Protein AF-A0A3D5GD30-F1 (afdb_monomer)

Mean predicted aligned error: 6.24 Å

pLDDT: mean 89.63, std 12.51, range [49.88, 98.12]

Foldseek 3Di:
DWDKDWDKAWFAAAPVNQKTWIWIWIDTPPDPQIEIWIWIQGNVVRDIATEDADPVAARYKDWQAAKPVDGQWTKIFGHYVVDPGTFIWTAHSVRDIDTDPPIHHDHDDDPPPDDPDPDPDDD

Radius of gyration: 16.26 Å; Cα 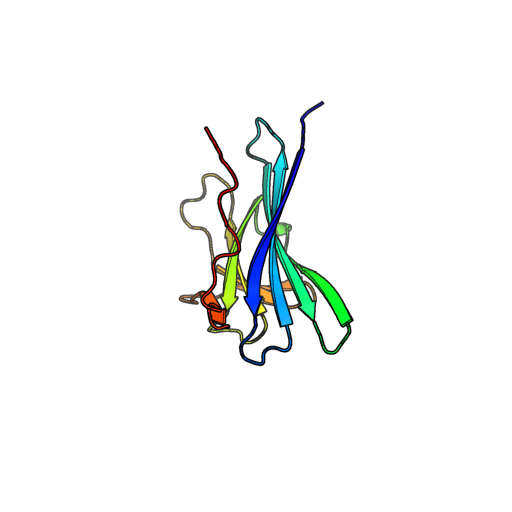contacts (8 Å, |Δi|>4): 277; chains: 1; bounding box: 40×49×38 Å

Structure (mmCIF, N/CA/C/O backbone):
data_AF-A0A3D5GD30-F1
#
_entry.id   AF-A0A3D5GD30-F1
#
loop_
_atom_site.group_PDB
_atom_site.id
_atom_site.type_symbol
_atom_site.label_atom_id
_atom_site.label_alt_id
_atom_site.label_comp_id
_atom_site.label_asym_id
_atom_site.label_entity_id
_atom_site.label_seq_id
_atom_site.pdbx_PDB_ins_code
_atom_site.Cartn_x
_atom_site.Cartn_y
_atom_site.Cartn_z
_atom_site.occupancy
_atom_site.B_i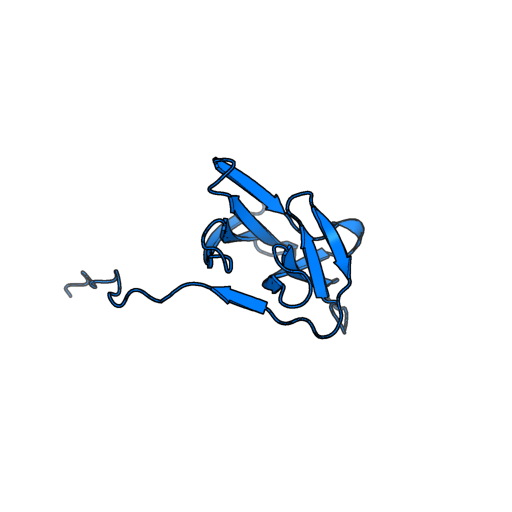so_or_equiv
_atom_site.auth_seq_id
_atom_site.auth_comp_id
_atom_site.auth_asym_id
_atom_site.auth_atom_id
_atom_site.pdbx_PDB_model_num
ATOM 1 N N . MET A 1 1 ? 18.045 18.391 -15.659 1.00 61.81 1 MET A N 1
ATOM 2 C CA . MET A 1 1 ? 17.459 17.859 -14.411 1.00 61.81 1 MET A CA 1
ATOM 3 C C . MET A 1 1 ? 16.097 17.307 -14.763 1.00 61.81 1 MET A C 1
ATOM 5 O O . MET A 1 1 ? 15.356 18.010 -15.441 1.00 61.81 1 MET A O 1
ATOM 9 N N . SER A 1 2 ? 15.795 16.069 -14.384 1.00 81.25 2 SER A N 1
ATOM 10 C CA . SER A 1 2 ? 14.436 15.539 -14.520 1.00 81.25 2 SER A CA 1
ATOM 11 C C . SER A 1 2 ? 13.586 16.118 -13.394 1.00 81.25 2 SER A C 1
ATOM 13 O O . SER A 1 2 ? 14.040 16.157 -12.253 1.00 81.25 2 SER A O 1
ATOM 15 N N . GLY A 1 3 ? 12.394 16.619 -13.711 1.00 94.31 3 GLY A N 1
ATOM 16 C CA . GLY A 1 3 ? 11.451 17.028 -12.674 1.00 94.31 3 GLY A CA 1
ATOM 17 C C . GLY A 1 3 ? 10.847 15.802 -11.987 1.00 94.31 3 GLY A C 1
ATOM 18 O O . GLY A 1 3 ? 10.729 14.741 -12.604 1.00 94.31 3 GLY A O 1
ATOM 19 N N . THR A 1 4 ? 10.429 15.967 -10.740 1.00 95.31 4 THR A N 1
ATOM 20 C CA . THR A 1 4 ? 9.713 14.955 -9.958 1.00 95.31 4 THR A CA 1
ATOM 21 C C . THR A 1 4 ? 8.315 15.453 -9.612 1.00 95.31 4 THR A C 1
ATOM 23 O O . THR A 1 4 ? 8.057 16.659 -9.595 1.00 95.31 4 THR A O 1
ATOM 26 N N . ILE A 1 5 ? 7.411 14.519 -9.338 1.00 95.56 5 ILE A N 1
ATOM 27 C CA . ILE A 1 5 ? 6.081 14.798 -8.802 1.00 95.56 5 ILE A CA 1
ATOM 28 C C . ILE A 1 5 ? 5.807 13.873 -7.619 1.00 95.56 5 ILE A C 1
ATOM 30 O O . ILE A 1 5 ? 6.161 12.697 -7.662 1.00 95.56 5 ILE A O 1
ATOM 34 N N . ALA A 1 6 ? 5.165 14.421 -6.590 1.00 96.25 6 ALA A N 1
ATOM 35 C CA . ALA A 1 6 ? 4.583 13.675 -5.485 1.00 96.25 6 ALA A CA 1
ATOM 36 C C . ALA A 1 6 ? 3.134 14.144 -5.296 1.00 96.25 6 ALA A C 1
ATOM 38 O O . ALA A 1 6 ? 2.872 15.350 -5.255 1.00 96.25 6 ALA A O 1
ATOM 39 N N . ILE A 1 7 ? 2.187 13.208 -5.229 1.00 97.12 7 ILE A N 1
ATOM 40 C CA . ILE A 1 7 ? 0.760 13.490 -5.028 1.00 97.12 7 ILE A CA 1
ATOM 41 C C . ILE A 1 7 ? 0.266 12.659 -3.851 1.00 97.12 7 ILE A C 1
ATOM 43 O O . ILE A 1 7 ? 0.370 11.436 -3.875 1.00 97.12 7 ILE A O 1
ATOM 47 N N . LEU A 1 8 ? -0.334 13.321 -2.862 1.00 97.31 8 LEU A N 1
ATOM 48 C CA . LEU A 1 8 ? -0.990 12.663 -1.738 1.00 97.31 8 LEU A CA 1
ATOM 49 C C . LEU A 1 8 ? -2.508 12.639 -1.955 1.00 97.31 8 LEU A C 1
ATOM 51 O O . LEU A 1 8 ? -3.133 13.689 -2.113 1.00 97.31 8 LEU A O 1
ATOM 55 N N . VAL A 1 9 ? -3.104 11.447 -1.950 1.00 95.69 9 VAL A N 1
ATOM 56 C CA . VAL A 1 9 ? -4.534 11.228 -2.205 1.00 95.69 9 VAL A CA 1
ATOM 57 C C . VAL A 1 9 ? -5.177 10.480 -1.030 1.00 95.69 9 VAL A C 1
ATOM 59 O O . VAL A 1 9 ? -4.763 9.360 -0.731 1.00 95.69 9 VAL A O 1
ATOM 62 N N . PRO A 1 10 ? -6.204 11.045 -0.370 1.00 93.56 10 PRO A N 1
ATOM 63 C CA . PRO A 1 10 ? -7.054 10.329 0.586 1.00 93.56 10 PRO A CA 1
ATOM 64 C C . PRO A 1 10 ? -7.629 9.030 0.007 1.00 93.56 10 PRO A C 1
ATOM 66 O O . PRO A 1 10 ? -8.188 9.056 -1.087 1.00 93.56 10 PRO A O 1
ATOM 69 N N . VAL A 1 11 ? -7.544 7.912 0.738 1.00 93.75 11 VAL A N 1
ATOM 70 C CA . VAL A 1 11 ? -8.137 6.630 0.311 1.00 93.75 11 VAL A CA 1
ATOM 71 C C . VAL A 1 11 ? -9.323 6.260 1.195 1.00 93.75 11 VAL A C 1
ATOM 73 O O . VAL A 1 11 ? -10.463 6.321 0.741 1.00 93.75 11 VAL A O 1
ATOM 76 N N . ALA A 1 12 ? -9.084 5.862 2.447 1.00 93.38 12 ALA A N 1
ATOM 77 C CA . ALA A 1 12 ? -10.139 5.343 3.320 1.00 93.38 12 ALA A CA 1
ATOM 78 C C . ALA A 1 12 ? -9.705 5.258 4.787 1.00 93.38 12 ALA A C 1
ATOM 80 O O . ALA A 1 12 ? -8.517 5.167 5.096 1.00 93.38 12 ALA A O 1
ATOM 81 N N . TRP A 1 13 ? -10.674 5.176 5.697 1.00 93.81 13 TRP A N 1
ATOM 82 C CA . TRP A 1 13 ? -10.415 4.687 7.053 1.00 93.81 13 TRP A CA 1
ATOM 83 C C . TRP A 1 13 ? -10.232 3.165 7.047 1.00 93.81 13 TRP A C 1
ATOM 85 O O . TRP A 1 13 ? -10.631 2.489 6.097 1.00 93.81 13 TRP A O 1
ATOM 95 N N . ASN A 1 14 ? -9.637 2.615 8.106 1.00 91.81 14 ASN A N 1
ATOM 96 C CA . ASN A 1 14 ? -9.717 1.187 8.405 1.00 91.81 14 ASN A CA 1
ATOM 97 C C . ASN A 1 14 ? -11.067 0.840 9.064 1.00 91.81 14 ASN A C 1
ATOM 99 O O . ASN A 1 14 ? -11.827 1.722 9.466 1.00 91.81 14 ASN A O 1
ATOM 103 N N . GLN A 1 15 ? -11.348 -0.455 9.226 1.00 89.38 15 GLN A N 1
ATOM 104 C CA . GLN A 1 15 ? -12.629 -0.946 9.751 1.00 89.38 15 GLN A CA 1
ATOM 105 C C . GLN A 1 15 ? -13.015 -0.355 11.116 1.00 89.38 15 GLN A C 1
ATOM 107 O O . GLN A 1 15 ? -14.190 -0.116 11.378 1.00 89.38 15 GLN A O 1
ATOM 112 N N . THR A 1 16 ? -12.034 -0.121 11.988 1.00 90.62 16 THR A N 1
ATOM 113 C CA . THR A 1 16 ? -12.253 0.401 13.344 1.00 90.62 16 THR A CA 1
ATOM 114 C C . THR A 1 16 ? -12.279 1.930 13.407 1.00 90.62 16 THR A C 1
ATOM 116 O O . THR A 1 16 ? -12.545 2.486 14.470 1.00 90.62 16 THR A O 1
ATOM 119 N N . GLY A 1 17 ? -11.968 2.629 12.310 1.00 90.88 17 GLY A N 1
ATOM 120 C CA . GLY A 1 17 ? -11.820 4.087 12.282 1.00 90.88 17 GLY A CA 1
ATOM 121 C C . GLY A 1 17 ? -10.610 4.619 13.061 1.00 90.88 17 GLY A C 1
ATOM 122 O O . GLY A 1 17 ? -10.516 5.824 13.298 1.00 90.88 17 GLY A O 1
ATOM 123 N N . SER A 1 18 ? -9.688 3.747 13.480 1.00 93.25 18 SER A N 1
ATOM 124 C CA . SER A 1 18 ? -8.475 4.135 14.210 1.00 93.25 18 SER A CA 1
ATOM 125 C C . SER A 1 18 ? -7.322 4.520 13.286 1.00 93.25 18 SER A C 1
ATOM 127 O O . SER A 1 18 ? -6.396 5.189 13.731 1.00 93.25 18 SER A O 1
ATOM 129 N N . ARG A 1 19 ? -7.367 4.123 12.009 1.00 94.88 19 ARG A N 1
ATOM 130 C CA . ARG A 1 19 ? -6.312 4.400 11.025 1.00 94.88 19 ARG A CA 1
ATOM 131 C C . ARG A 1 19 ? -6.886 4.989 9.754 1.00 94.88 19 ARG A C 1
ATOM 133 O O . ARG A 1 19 ? -7.924 4.531 9.277 1.00 94.88 19 ARG A O 1
ATOM 140 N N . PHE A 1 20 ? -6.182 5.959 9.193 1.00 95.25 20 PHE A N 1
ATOM 141 C CA . PHE A 1 20 ? -6.501 6.570 7.911 1.00 95.25 20 PHE A CA 1
ATOM 142 C C . PHE A 1 20 ? -5.423 6.224 6.887 1.00 95.25 20 PHE A C 1
ATOM 144 O O . PHE A 1 20 ? -4.234 6.354 7.172 1.00 95.25 20 PHE A O 1
ATOM 151 N N . LEU A 1 21 ? -5.849 5.782 5.707 1.00 97.06 21 LEU A N 1
ATOM 152 C CA . LEU A 1 21 ? -4.992 5.458 4.576 1.00 97.06 21 LEU A CA 1
ATOM 153 C C . LEU A 1 21 ? -5.039 6.585 3.548 1.00 97.06 21 LEU A C 1
ATOM 155 O O . LEU A 1 21 ? -6.112 6.962 3.069 1.00 97.06 21 LEU A O 1
ATOM 159 N N . ALA A 1 22 ? -3.860 7.050 3.159 1.00 97.50 22 ALA A N 1
ATOM 160 C CA . ALA A 1 22 ? -3.632 7.854 1.975 1.00 97.50 22 ALA A CA 1
ATOM 161 C C . ALA A 1 22 ? -2.642 7.147 1.042 1.00 97.50 22 ALA A C 1
ATOM 163 O O . ALA A 1 22 ? -1.788 6.367 1.465 1.00 97.50 22 ALA A O 1
ATOM 164 N N . ARG A 1 23 ? -2.774 7.437 -0.247 1.00 97.88 23 ARG A N 1
ATOM 165 C CA . ARG A 1 23 ? -1.837 7.051 -1.292 1.00 97.88 23 ARG A CA 1
ATOM 166 C C . ARG A 1 23 ? -0.870 8.199 -1.511 1.00 97.88 23 ARG A C 1
ATOM 168 O O . ARG A 1 23 ? -1.313 9.303 -1.813 1.00 97.88 23 ARG A O 1
ATOM 175 N N . GLU A 1 24 ? 0.419 7.928 -1.433 1.00 97.94 24 GLU A N 1
ATOM 176 C CA . GLU A 1 24 ? 1.452 8.813 -1.962 1.00 97.94 24 GLU A CA 1
ATOM 177 C C . GLU A 1 24 ? 1.941 8.233 -3.289 1.00 97.94 24 GLU A C 1
ATOM 179 O O . GLU A 1 24 ? 2.440 7.113 -3.335 1.00 97.94 24 GLU A O 1
ATOM 184 N N . PHE A 1 25 ? 1.726 8.962 -4.380 1.00 96.88 25 PHE A N 1
ATOM 185 C CA . PHE A 1 25 ? 2.238 8.617 -5.704 1.00 96.88 25 PHE A CA 1
ATOM 186 C C . PHE A 1 25 ? 3.470 9.465 -5.990 1.00 96.88 25 PHE A C 1
ATOM 188 O O . PHE A 1 25 ? 3.360 10.692 -6.027 1.00 96.88 25 PHE A O 1
ATOM 195 N N . GLU A 1 26 ? 4.606 8.822 -6.244 1.00 95.94 26 GLU A N 1
ATOM 196 C CA . GLU A 1 26 ? 5.845 9.481 -6.654 1.00 95.94 26 GLU A CA 1
ATOM 197 C C . GLU A 1 26 ? 6.216 9.078 -8.082 1.00 95.94 26 GLU A C 1
ATOM 199 O O . GLU A 1 26 ? 6.089 7.908 -8.452 1.00 95.94 26 GLU A O 1
ATOM 204 N N . ALA A 1 27 ? 6.702 10.031 -8.883 1.00 94.75 27 ALA A N 1
ATOM 205 C CA . ALA A 1 27 ? 7.234 9.739 -10.212 1.00 94.75 27 ALA A CA 1
ATOM 206 C C . ALA A 1 27 ? 8.299 10.738 -10.687 1.00 94.75 27 ALA A C 1
ATOM 208 O O . ALA A 1 27 ? 8.333 11.903 -10.274 1.00 94.75 27 ALA A O 1
ATOM 209 N N . ILE A 1 28 ? 9.127 10.292 -11.635 1.00 95.25 28 ILE A N 1
ATOM 210 C CA . ILE A 1 28 ? 10.072 11.131 -12.383 1.00 95.25 28 ILE A CA 1
ATOM 211 C C . ILE A 1 28 ? 9.510 11.401 -13.786 1.00 95.25 28 ILE A C 1
ATOM 213 O O . ILE A 1 28 ? 9.229 10.473 -14.551 1.00 95.25 28 ILE A O 1
ATOM 217 N N . PHE A 1 29 ? 9.386 12.677 -14.165 1.00 92.69 29 PHE A N 1
ATOM 218 C CA . PHE A 1 29 ? 8.893 13.062 -15.492 1.00 92.69 29 PHE A CA 1
ATOM 219 C C . PHE A 1 29 ? 9.771 12.494 -16.618 1.00 92.69 29 PHE A C 1
ATOM 221 O O . PHE A 1 29 ? 10.998 12.469 -16.515 1.00 92.69 29 PHE A O 1
ATOM 228 N N . ASN A 1 30 ? 9.130 12.110 -17.730 1.00 91.62 30 ASN A N 1
ATOM 229 C CA . ASN A 1 30 ? 9.763 11.484 -18.902 1.00 91.62 30 ASN A CA 1
ATOM 230 C C . ASN A 1 30 ? 10.491 10.162 -18.596 1.00 91.62 30 ASN A C 1
ATOM 232 O O . ASN A 1 30 ? 11.483 9.835 -19.246 1.00 91.62 30 ASN A O 1
ATOM 236 N N . SER A 1 31 ? 10.009 9.399 -17.617 1.00 90.88 31 SER A N 1
ATOM 237 C CA . SER A 1 31 ? 10.552 8.087 -17.275 1.00 90.88 31 SER A CA 1
ATOM 238 C C . SER A 1 31 ? 9.437 7.096 -16.944 1.00 90.88 31 SER A C 1
ATOM 240 O O . SER A 1 31 ? 8.272 7.472 -16.813 1.00 90.88 31 SER A O 1
ATOM 242 N N . SER A 1 32 ? 9.811 5.829 -16.794 1.00 89.19 32 SER A N 1
ATOM 243 C CA . SER A 1 32 ? 8.970 4.798 -16.190 1.00 89.19 32 SER A CA 1
ATOM 244 C C . SER A 1 32 ? 9.280 4.605 -14.704 1.00 89.19 32 SER A C 1
ATOM 246 O O . SER A 1 32 ? 9.085 3.515 -14.193 1.00 89.19 32 SER A O 1
ATOM 248 N N . ASP A 1 33 ? 9.868 5.587 -14.028 1.00 90.31 33 ASP A N 1
ATOM 249 C CA . ASP A 1 33 ? 10.115 5.507 -12.590 1.00 90.31 33 ASP A CA 1
ATOM 250 C C . ASP A 1 33 ? 8.915 6.125 -11.869 1.00 90.31 33 ASP A C 1
ATOM 252 O O . ASP A 1 33 ? 8.757 7.352 -11.837 1.00 90.31 33 ASP A O 1
ATOM 256 N N . MET A 1 34 ? 8.014 5.258 -11.404 1.00 91.94 34 MET A N 1
ATOM 257 C CA . MET A 1 34 ? 6.841 5.633 -10.622 1.00 91.94 34 MET A CA 1
ATOM 258 C C . MET A 1 34 ? 6.469 4.532 -9.628 1.00 91.94 34 MET A C 1
ATOM 260 O O . MET A 1 34 ? 6.533 3.342 -9.949 1.00 91.94 34 MET A O 1
ATOM 264 N N . SER A 1 35 ? 6.008 4.917 -8.442 1.00 95.06 35 SER A N 1
ATOM 265 C CA . SER A 1 35 ? 5.484 3.964 -7.465 1.00 95.06 35 SER A CA 1
AT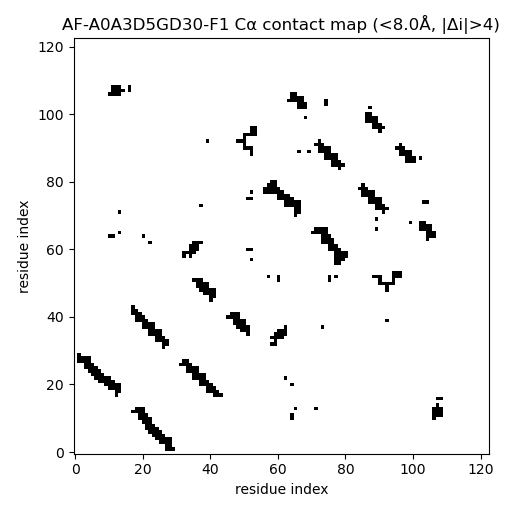OM 266 C C . SER A 1 35 ? 4.485 4.618 -6.524 1.00 95.06 35 SER A C 1
ATOM 268 O O . SER A 1 35 ? 4.596 5.796 -6.184 1.00 95.06 35 SER A O 1
ATOM 270 N N . ASP A 1 36 ? 3.542 3.806 -6.059 1.00 97.12 36 ASP A N 1
ATOM 271 C CA . ASP A 1 36 ? 2.715 4.133 -4.910 1.00 97.12 36 ASP A CA 1
ATOM 272 C C . ASP A 1 36 ? 3.396 3.735 -3.603 1.00 97.12 36 ASP A C 1
ATOM 274 O O . ASP A 1 36 ? 4.076 2.706 -3.518 1.00 97.12 36 ASP A O 1
ATOM 278 N N . TYR A 1 37 ? 3.100 4.514 -2.570 1.00 97.50 37 TYR A N 1
ATOM 279 C CA . TYR A 1 37 ? 3.345 4.230 -1.167 1.00 97.50 37 TYR A CA 1
ATOM 280 C C . TYR A 1 37 ? 2.031 4.374 -0.395 1.00 97.50 37 TYR A C 1
ATOM 282 O O . TYR A 1 37 ? 1.164 5.188 -0.730 1.00 97.50 37 TYR A O 1
ATOM 290 N N . ALA A 1 38 ? 1.878 3.575 0.655 1.00 97.88 38 ALA A N 1
ATOM 291 C CA . ALA A 1 38 ? 0.796 3.718 1.614 1.00 97.88 38 ALA A CA 1
ATOM 292 C C . ALA A 1 38 ? 1.259 4.611 2.758 1.00 97.88 38 ALA A C 1
ATOM 294 O O . ALA A 1 38 ? 2.193 4.268 3.481 1.00 97.88 38 ALA A O 1
ATOM 295 N N . VAL A 1 39 ? 0.561 5.724 2.944 1.00 98.12 39 VAL A N 1
ATOM 296 C CA . VAL A 1 39 ? 0.728 6.619 4.084 1.00 98.12 39 VAL A CA 1
ATOM 297 C C . VAL A 1 39 ? -0.406 6.336 5.060 1.00 98.12 39 VAL A C 1
ATOM 299 O O . VAL A 1 39 ? -1.576 6.591 4.771 1.00 98.12 39 VAL A O 1
ATOM 302 N N . ILE A 1 40 ? -0.066 5.765 6.209 1.00 97.50 40 ILE A N 1
ATOM 303 C CA . ILE A 1 40 ? -1.008 5.326 7.235 1.00 97.50 40 ILE A CA 1
ATOM 304 C C . ILE A 1 40 ? -0.858 6.244 8.439 1.00 97.50 40 ILE A C 1
ATOM 306 O O . ILE A 1 40 ? 0.148 6.183 9.140 1.00 97.50 40 ILE A O 1
ATOM 310 N N . TRP A 1 41 ? -1.871 7.057 8.718 1.00 97.19 41 TRP A N 1
ATOM 311 C CA . TRP A 1 41 ? -1.956 7.772 9.989 1.00 97.19 41 TRP A CA 1
ATOM 312 C C . TRP A 1 41 ? -2.683 6.904 11.017 1.00 97.19 41 TRP A C 1
ATOM 314 O O . TRP A 1 41 ? -3.828 6.503 10.787 1.00 97.19 41 TRP A O 1
ATOM 324 N N . ASP A 1 42 ? -2.027 6.605 12.138 1.00 96.12 42 ASP A N 1
ATOM 325 C CA . ASP A 1 42 ? -2.619 5.897 13.274 1.00 96.12 42 ASP A CA 1
ATOM 326 C C . ASP A 1 42 ? -3.009 6.896 14.367 1.00 96.12 42 ASP A C 1
ATOM 328 O O . ASP A 1 42 ? -2.168 7.616 14.909 1.00 96.12 42 ASP A O 1
ATOM 332 N N . ARG A 1 43 ? -4.302 6.935 14.701 1.00 94.44 43 ARG A N 1
ATOM 333 C CA . ARG A 1 43 ? -4.851 7.835 15.720 1.00 94.44 43 ARG A CA 1
ATOM 334 C C . ARG A 1 43 ? -4.332 7.511 17.116 1.00 94.44 43 ARG A C 1
ATOM 336 O O . ARG A 1 43 ? -4.194 8.426 17.921 1.00 94.44 43 ARG A O 1
ATOM 343 N N . ASN A 1 44 ? -4.113 6.233 17.420 1.00 93.31 44 ASN A N 1
ATOM 344 C CA . ASN A 1 44 ? -3.786 5.796 18.777 1.00 93.31 44 ASN A CA 1
ATOM 345 C C . ASN A 1 44 ? -2.366 6.214 19.157 1.00 93.31 44 ASN A C 1
ATOM 347 O O . ASN A 1 44 ? -2.149 6.742 20.244 1.00 93.31 44 ASN A O 1
ATOM 351 N N . ASP A 1 45 ? -1.437 6.039 18.220 1.00 93.81 45 ASP A N 1
ATOM 352 C CA . ASP A 1 45 ? -0.027 6.380 18.409 1.00 93.81 45 ASP A CA 1
ATOM 353 C C . ASP A 1 45 ? 0.283 7.821 17.973 1.00 93.81 45 ASP A C 1
ATOM 355 O O . ASP A 1 45 ? 1.376 8.330 18.218 1.00 93.81 45 ASP A O 1
ATOM 359 N N . ASN A 1 46 ? -0.686 8.488 17.330 1.00 95.19 46 ASN A N 1
ATOM 360 C CA . ASN A 1 46 ? -0.546 9.799 16.697 1.00 95.19 46 ASN A CA 1
ATOM 361 C C . ASN A 1 46 ? 0.707 9.876 15.806 1.00 95.19 46 ASN A C 1
ATOM 363 O O . ASN A 1 46 ? 1.490 10.828 15.866 1.00 95.19 46 ASN A O 1
ATOM 367 N N . TYR A 1 47 ? 0.902 8.837 14.997 1.00 96.56 47 TYR A N 1
ATOM 368 C CA . TYR A 1 47 ? 2.085 8.653 14.166 1.00 96.56 47 TYR A CA 1
ATOM 369 C C . TYR A 1 47 ? 1.693 8.292 12.734 1.00 96.56 47 TYR A C 1
ATOM 371 O O . TYR A 1 47 ? 0.653 7.673 12.492 1.00 96.56 47 TYR A O 1
ATOM 379 N N . THR A 1 48 ? 2.541 8.683 11.785 1.00 96.88 48 THR A N 1
ATOM 380 C CA . THR A 1 48 ? 2.353 8.404 10.361 1.00 96.88 48 THR A CA 1
ATOM 381 C C . THR A 1 48 ? 3.412 7.424 9.883 1.00 96.88 48 THR A C 1
ATOM 383 O O . THR A 1 48 ? 4.606 7.682 10.009 1.00 96.88 48 THR A O 1
AT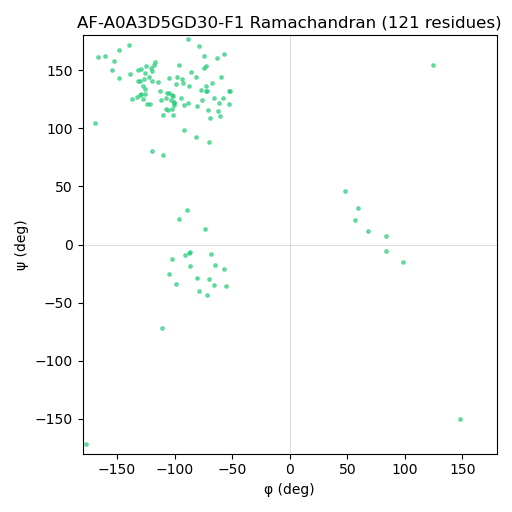OM 386 N N . TYR A 1 49 ? 2.967 6.319 9.298 1.00 97.25 49 TYR A N 1
ATOM 387 C CA . TYR A 1 49 ? 3.811 5.287 8.710 1.00 97.25 49 TYR A CA 1
ATOM 388 C C . TYR A 1 49 ? 3.750 5.401 7.192 1.00 97.25 49 TYR A C 1
ATOM 390 O O . TYR A 1 49 ? 2.656 5.424 6.633 1.00 97.25 49 TYR A O 1
ATOM 398 N N . THR A 1 50 ? 4.900 5.414 6.528 1.00 97.25 50 THR A N 1
ATOM 399 C CA . THR A 1 50 ? 4.973 5.272 5.070 1.00 97.25 50 THR A CA 1
ATOM 400 C C . THR A 1 50 ? 5.520 3.892 4.759 1.00 97.25 50 THR A C 1
ATOM 402 O O . THR A 1 50 ? 6.649 3.570 5.128 1.00 97.25 50 THR A O 1
ATOM 405 N N . VAL A 1 51 ? 4.709 3.064 4.107 1.00 97.06 51 VAL 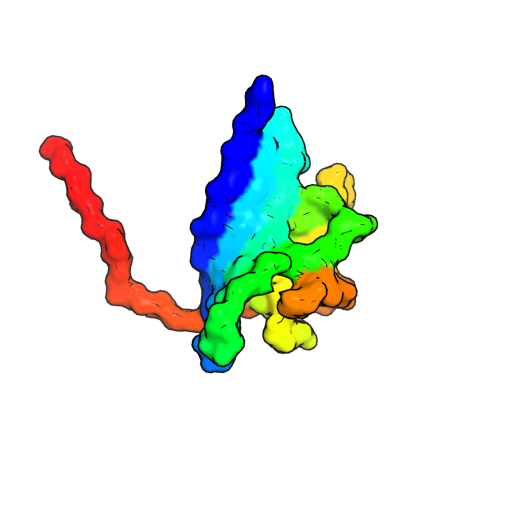A N 1
ATOM 406 C CA . VAL A 1 51 ? 5.051 1.675 3.799 1.00 97.06 51 VAL A CA 1
ATOM 407 C C . VAL A 1 51 ? 4.825 1.375 2.327 1.00 97.06 51 VAL A C 1
ATOM 409 O O . VAL A 1 51 ? 3.965 1.951 1.664 1.00 97.06 51 VAL A O 1
ATOM 412 N N . ALA A 1 52 ? 5.613 0.445 1.816 1.00 96.69 52 ALA A N 1
ATOM 413 C CA . ALA A 1 52 ? 5.465 -0.146 0.499 1.00 96.69 52 ALA A CA 1
ATOM 414 C C . ALA A 1 52 ? 5.969 -1.593 0.583 1.00 96.69 52 ALA A C 1
ATOM 416 O O . ALA A 1 52 ? 6.605 -1.947 1.585 1.00 96.69 52 ALA A O 1
ATOM 417 N N . PRO A 1 53 ? 5.708 -2.445 -0.422 1.00 95.69 53 PRO A N 1
ATOM 418 C CA . PRO A 1 53 ? 6.286 -3.780 -0.428 1.00 95.69 53 PRO A CA 1
ATOM 419 C C . PRO A 1 53 ? 7.824 -3.712 -0.349 1.00 95.69 53 PRO A C 1
ATOM 421 O O . PRO A 1 53 ? 8.446 -2.670 -0.582 1.00 95.69 53 PRO A O 1
ATOM 424 N N . ALA A 1 54 ? 8.483 -4.819 -0.022 1.00 90.25 54 ALA A N 1
ATOM 425 C CA . ALA A 1 54 ? 9.942 -4.847 -0.012 1.00 90.25 54 ALA A CA 1
ATOM 426 C C . ALA A 1 54 ? 10.501 -4.552 -1.421 1.00 90.25 54 ALA A C 1
ATOM 428 O O . ALA A 1 54 ? 10.217 -5.282 -2.370 1.00 90.25 54 ALA A O 1
ATOM 429 N N . ARG A 1 55 ? 11.326 -3.500 -1.558 1.00 78.81 55 ARG A N 1
ATOM 430 C CA . ARG A 1 55 ? 11.851 -3.017 -2.857 1.00 78.81 55 ARG A CA 1
ATOM 431 C C . ARG A 1 55 ? 12.627 -4.064 -3.667 1.00 78.81 55 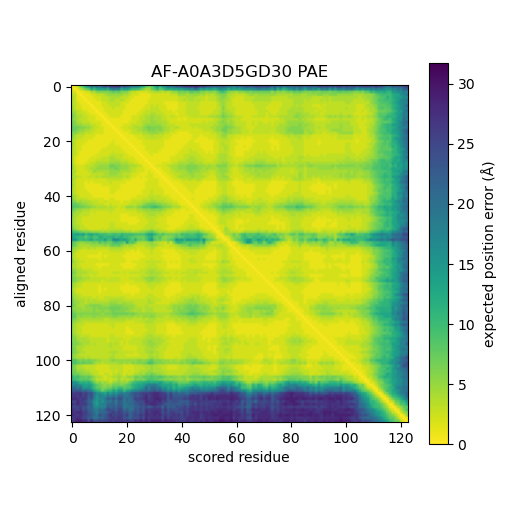ARG A C 1
ATOM 433 O O . ARG A 1 55 ? 12.749 -3.924 -4.874 1.00 78.81 55 ARG A O 1
ATOM 440 N N . SER A 1 56 ? 13.144 -5.123 -3.042 1.00 77.06 56 SER A N 1
ATOM 441 C CA . SER A 1 56 ? 13.783 -6.240 -3.757 1.00 77.06 56 SER A CA 1
ATOM 442 C C . SER A 1 56 ? 12.807 -7.082 -4.593 1.00 77.06 56 SER A C 1
ATOM 444 O O . SER A 1 56 ? 13.255 -7.947 -5.341 1.00 77.06 56 SER A O 1
ATOM 446 N N . LEU A 1 57 ? 11.495 -6.856 -4.468 1.00 77.12 57 LEU A N 1
ATOM 447 C CA . LEU A 1 57 ? 10.451 -7.649 -5.116 1.00 77.12 57 LEU A CA 1
ATOM 448 C C . LEU A 1 57 ? 9.840 -6.980 -6.360 1.00 77.12 57 LEU A C 1
ATOM 450 O O . LEU A 1 57 ? 9.113 -7.653 -7.088 1.00 77.12 57 LEU A O 1
ATOM 454 N N . TYR A 1 58 ? 10.082 -5.685 -6.611 1.00 86.25 58 TYR A N 1
ATOM 455 C CA . TYR A 1 58 ? 9.388 -4.941 -7.671 1.00 86.25 58 TYR A CA 1
ATOM 456 C C . TYR A 1 58 ? 10.117 -3.659 -8.104 1.00 86.25 58 TYR A C 1
ATOM 458 O O . TYR A 1 58 ? 10.927 -3.108 -7.364 1.00 86.25 58 TYR A O 1
ATOM 466 N N . THR A 1 59 ? 9.754 -3.137 -9.280 1.00 86.31 59 THR A N 1
ATOM 467 C CA . THR A 1 59 ? 10.096 -1.761 -9.701 1.00 86.31 59 THR A CA 1
ATOM 468 C C . THR A 1 59 ? 8.905 -0.812 -9.626 1.00 86.31 59 THR A C 1
ATOM 470 O O . THR A 1 59 ? 9.108 0.382 -9.465 1.00 86.31 59 THR A O 1
ATOM 473 N N . HIS A 1 60 ? 7.675 -1.329 -9.716 1.00 93.25 60 HIS A N 1
ATOM 474 C CA . HIS A 1 60 ? 6.440 -0.560 -9.556 1.00 93.25 60 HIS A CA 1
ATOM 475 C C . HIS A 1 60 ? 5.499 -1.192 -8.522 1.00 93.25 60 HIS A C 1
ATOM 477 O O . HIS A 1 60 ? 5.290 -2.409 -8.535 1.00 93.25 60 HIS A O 1
ATOM 483 N N . ALA A 1 61 ? 4.904 -0.372 -7.657 1.00 96.19 61 ALA A N 1
ATOM 484 C CA . ALA A 1 61 ? 3.812 -0.778 -6.777 1.00 96.19 61 ALA A CA 1
ATOM 485 C C . ALA A 1 61 ? 2.580 0.097 -7.013 1.00 96.19 61 ALA A C 1
ATOM 487 O O . ALA A 1 61 ? 2.691 1.296 -7.262 1.00 96.19 61 ALA A O 1
ATOM 488 N N . VAL A 1 62 ? 1.409 -0.526 -6.914 1.00 96.38 62 VAL A N 1
ATOM 489 C CA . VAL A 1 62 ? 0.097 0.117 -6.980 1.00 96.38 62 VAL A CA 1
ATOM 490 C C . VAL A 1 62 ? -0.636 -0.177 -5.681 1.00 96.38 62 VAL A C 1
ATOM 492 O O . VAL A 1 62 ? -0.857 -1.346 -5.351 1.00 96.38 62 VAL A O 1
ATOM 495 N N . LEU A 1 63 ? -1.011 0.868 -4.945 1.00 97.75 63 LEU A N 1
ATOM 496 C CA . LEU A 1 63 ? -1.793 0.740 -3.717 1.00 97.75 63 LEU A CA 1
ATOM 497 C C . LEU A 1 63 ? -3.250 0.444 -4.076 1.00 97.75 63 LEU A C 1
ATOM 499 O O . LEU A 1 63 ? -3.884 1.207 -4.803 1.00 97.75 63 LEU A O 1
ATOM 503 N N . LEU A 1 64 ? -3.789 -0.656 -3.552 1.00 96.69 64 LEU A N 1
ATOM 504 C CA . LEU A 1 64 ? -5.161 -1.084 -3.826 1.00 96.69 64 LEU A CA 1
ATOM 505 C C . LEU A 1 64 ? -6.135 -0.688 -2.711 1.00 96.69 64 LEU A C 1
ATOM 507 O O . LEU A 1 64 ? -7.289 -0.383 -2.998 1.00 96.69 64 LEU A O 1
ATOM 511 N N . GLY A 1 65 ? -5.693 -0.681 -1.451 1.00 96.31 65 GLY A N 1
ATOM 512 C CA . GLY A 1 65 ? -6.535 -0.353 -0.296 1.00 96.31 65 GLY A CA 1
ATOM 513 C C . GLY A 1 65 ? -6.119 -1.122 0.953 1.00 96.31 65 GLY A C 1
ATOM 514 O O . GLY A 1 65 ? -4.951 -1.473 1.107 1.00 96.31 65 GLY A O 1
ATOM 515 N N . TRP A 1 66 ? -7.069 -1.406 1.843 1.00 97.19 66 TRP A N 1
ATOM 516 C CA . TRP A 1 66 ? -6.852 -2.329 2.962 1.00 97.19 66 TRP A CA 1
ATOM 517 C C . TRP A 1 66 ? -7.007 -3.779 2.500 1.00 97.19 66 TRP A C 1
ATOM 519 O O . TRP A 1 66 ? -7.861 -4.064 1.668 1.00 97.19 66 TRP A O 1
ATOM 529 N N . SER A 1 67 ? -6.212 -4.697 3.039 1.00 97.19 67 SER A N 1
ATOM 530 C CA . SER A 1 67 ? -6.331 -6.127 2.738 1.00 97.19 67 SER A CA 1
ATOM 531 C C . SER A 1 67 ? -7.567 -6.738 3.409 1.00 97.19 67 SER A C 1
ATOM 533 O O . SER A 1 67 ? -7.836 -6.477 4.587 1.00 97.19 67 SER A O 1
ATOM 535 N N . GLN A 1 68 ? -8.308 -7.570 2.672 1.00 96.00 68 GLN A N 1
ATOM 536 C CA . GLN A 1 68 ? -9.400 -8.374 3.222 1.00 96.00 68 GLN A CA 1
ATOM 537 C C . GLN A 1 68 ? -8.864 -9.609 3.956 1.00 96.00 68 GLN A C 1
ATOM 539 O O . GLN A 1 68 ? -9.389 -9.977 5.007 1.00 96.00 68 GLN A O 1
ATOM 544 N N . VAL A 1 69 ? -7.831 -10.253 3.408 1.00 97.00 69 VAL A N 1
ATOM 545 C CA . VAL A 1 69 ? -7.263 -11.506 3.940 1.00 97.00 69 VAL A CA 1
ATOM 546 C C . VAL A 1 69 ? -6.306 -11.265 5.115 1.00 97.00 69 VAL A C 1
ATOM 548 O O . VAL A 1 69 ? -6.199 -12.110 6.005 1.00 97.00 69 VAL A O 1
ATOM 551 N N . CYS A 1 70 ? -5.646 -10.107 5.164 1.00 96.38 70 CYS A N 1
ATOM 552 C CA . CYS A 1 70 ? -4.717 -9.696 6.216 1.00 96.38 70 CYS A CA 1
ATOM 553 C C . CYS A 1 70 ? -5.214 -8.410 6.911 1.00 96.38 70 CYS A C 1
ATOM 555 O O . CYS A 1 70 ? -4.728 -7.314 6.612 1.00 96.38 70 CYS A O 1
ATOM 557 N N . PRO A 1 71 ? -6.173 -8.507 7.856 1.00 92.19 71 PRO A N 1
ATOM 558 C CA . PRO A 1 71 ? -6.761 -7.343 8.511 1.00 92.19 71 PRO A CA 1
ATOM 559 C C . PRO A 1 71 ? -5.722 -6.400 9.125 1.00 92.19 71 PRO A C 1
ATOM 561 O O . PRO A 1 71 ? -4.821 -6.817 9.851 1.00 92.19 71 PRO A O 1
ATOM 564 N N . GLY A 1 72 ? -5.875 -5.104 8.852 1.00 91.56 72 GLY A N 1
ATOM 565 C CA . GLY A 1 72 ? -4.979 -4.058 9.351 1.00 91.56 72 GLY A CA 1
ATOM 566 C C . GLY A 1 72 ? -3.712 -3.843 8.519 1.00 91.56 72 GLY A C 1
ATOM 567 O O . GLY A 1 72 ? -2.990 -2.886 8.801 1.00 91.56 72 GLY A O 1
ATOM 568 N N . GLN A 1 73 ? -3.472 -4.669 7.497 1.00 96.44 73 GLN A N 1
ATOM 569 C CA . GLN A 1 73 ? -2.427 -4.465 6.494 1.00 96.44 73 GLN A CA 1
ATOM 570 C C . GLN A 1 73 ? -2.992 -3.783 5.247 1.00 96.44 73 GLN A C 1
ATOM 572 O O . GLN A 1 73 ? -4.185 -3.876 4.942 1.00 96.44 73 GLN A O 1
ATOM 577 N N . VAL A 1 74 ? -2.123 -3.093 4.518 1.00 97.62 74 VAL A N 1
ATOM 578 C CA . VAL A 1 74 ? -2.457 -2.473 3.233 1.00 97.62 74 VAL A CA 1
ATOM 579 C C . VAL A 1 74 ? -2.114 -3.421 2.093 1.00 97.62 74 VAL A C 1
ATOM 581 O O . VAL A 1 74 ? -1.124 -4.145 2.148 1.00 97.62 74 VAL A O 1
ATOM 584 N N . LEU A 1 75 ? -2.951 -3.429 1.065 1.00 98.06 75 LEU A N 1
ATOM 585 C CA . LEU A 1 75 ? -2.829 -4.311 -0.082 1.00 98.06 75 LEU A CA 1
ATOM 586 C C . LEU A 1 75 ? -2.228 -3.557 -1.263 1.00 98.06 75 LEU A C 1
ATOM 588 O O . LEU A 1 75 ? -2.742 -2.520 -1.687 1.00 98.06 75 LEU A O 1
ATOM 592 N N . PHE A 1 76 ? -1.181 -4.130 -1.836 1.00 97.81 76 PHE A N 1
ATOM 593 C CA . PHE A 1 76 ? -0.540 -3.664 -3.052 1.00 97.81 76 PHE A CA 1
ATOM 594 C C . PHE A 1 76 ? -0.628 -4.715 -4.148 1.00 97.81 76 PHE A C 1
ATOM 596 O O . PHE A 1 76 ? -0.643 -5.919 -3.891 1.00 97.81 76 PHE A O 1
ATOM 603 N N . ARG A 1 77 ? -0.579 -4.245 -5.390 1.00 96.75 77 ARG A N 1
ATOM 604 C CA . ARG A 1 77 ? -0.112 -5.038 -6.524 1.00 96.75 77 ARG A CA 1
ATOM 605 C C . ARG A 1 77 ? 1.254 -4.511 -6.927 1.00 96.75 77 ARG A C 1
ATOM 607 O O . ARG A 1 77 ? 1.382 -3.315 -7.172 1.00 96.75 77 ARG A O 1
ATOM 614 N N . ALA A 1 78 ? 2.257 -5.376 -6.998 1.00 95.88 78 ALA A N 1
ATOM 615 C CA . ALA A 1 78 ? 3.613 -4.947 -7.320 1.00 95.88 78 ALA A CA 1
ATOM 616 C C . ALA A 1 78 ? 4.290 -5.917 -8.282 1.00 95.88 78 ALA A C 1
ATOM 618 O O . ALA A 1 78 ? 4.038 -7.119 -8.245 1.00 95.88 78 ALA A O 1
ATOM 619 N N . GLY A 1 79 ? 5.137 -5.386 -9.152 1.00 94.62 79 GLY A N 1
ATOM 620 C CA . GLY A 1 79 ? 5.871 -6.166 -10.138 1.00 94.62 79 GLY A CA 1
ATOM 621 C C . GLY A 1 79 ? 6.824 -5.298 -10.942 1.00 94.62 79 GLY A C 1
ATOM 622 O O . GLY A 1 79 ? 7.041 -4.123 -10.623 1.00 94.62 79 GLY A O 1
ATOM 623 N N . ASN A 1 80 ? 7.419 -5.879 -11.981 1.00 92.31 80 ASN A N 1
ATOM 624 C CA . ASN A 1 80 ? 8.256 -5.120 -12.894 1.00 92.31 80 ASN A CA 1
ATOM 625 C C . ASN A 1 80 ? 7.487 -4.714 -14.137 1.00 92.31 80 ASN A C 1
ATOM 627 O O . ASN A 1 80 ? 6.644 -5.455 -14.651 1.00 92.31 80 ASN A O 1
ATOM 631 N N . LEU A 1 81 ? 7.787 -3.519 -14.639 1.00 88.56 81 LEU A N 1
ATOM 632 C CA . LEU A 1 81 ? 7.231 -3.084 -15.908 1.00 88.56 81 LEU A CA 1
ATOM 633 C C . LEU A 1 81 ? 7.619 -4.079 -17.012 1.00 88.56 81 LEU A C 1
ATOM 635 O O . LEU A 1 81 ? 8.793 -4.380 -17.202 1.00 88.56 81 LEU A O 1
ATOM 639 N N . GLY A 1 82 ? 6.616 -4.587 -17.729 1.00 90.06 82 GLY A N 1
ATOM 640 C CA . GLY A 1 82 ? 6.782 -5.635 -18.740 1.00 90.06 82 GLY A CA 1
ATOM 641 C C . GLY A 1 82 ? 6.454 -7.050 -18.250 1.00 90.06 82 GLY A C 1
ATOM 642 O O . GLY A 1 82 ? 6.222 -7.929 -19.083 1.00 90.06 82 GLY A O 1
ATOM 643 N N . ASP A 1 83 ? 6.349 -7.273 -16.936 1.00 92.94 83 ASP A N 1
ATOM 644 C CA . ASP A 1 83 ? 5.893 -8.556 -16.397 1.00 92.94 83 ASP A CA 1
ATOM 645 C C . ASP A 1 83 ? 4.414 -8.788 -16.732 1.00 92.94 83 ASP A C 1
ATOM 647 O O . ASP A 1 83 ? 3.577 -7.889 -16.637 1.00 92.94 83 ASP A O 1
ATOM 651 N N . ARG A 1 84 ? 4.068 -10.029 -17.099 1.00 91.44 84 ARG A N 1
ATOM 652 C CA . ARG A 1 84 ? 2.689 -10.404 -17.469 1.00 91.44 84 ARG A CA 1
ATOM 653 C C . ARG A 1 84 ? 1.730 -10.418 -16.285 1.00 91.44 84 ARG A C 1
ATOM 655 O O . ARG A 1 84 ? 0.528 -10.244 -16.459 1.00 91.44 84 ARG A O 1
ATOM 662 N N . THR A 1 85 ? 2.255 -10.702 -15.103 1.00 91.94 85 THR A N 1
ATOM 663 C CA . THR A 1 85 ? 1.479 -10.895 -13.882 1.00 91.94 85 THR A CA 1
ATOM 664 C C . THR A 1 85 ? 2.176 -10.179 -12.750 1.00 91.94 85 THR A C 1
ATOM 666 O O . THR A 1 85 ? 3.351 -10.439 -12.496 1.00 91.94 85 THR A O 1
ATOM 669 N N . TRP A 1 86 ? 1.452 -9.301 -12.066 1.00 94.88 86 TRP A N 1
ATOM 670 C CA . TRP A 1 86 ? 1.947 -8.629 -10.872 1.00 94.88 86 TRP A CA 1
ATOM 671 C C . TRP A 1 86 ? 1.271 -9.251 -9.648 1.00 94.88 86 TRP A C 1
ATOM 673 O O . TRP A 1 86 ? 0.039 -9.175 -9.555 1.00 94.88 86 TRP A O 1
ATOM 683 N N . PRO A 1 87 ? 2.029 -9.909 -8.752 1.00 95.75 87 PRO A N 1
ATOM 684 C CA . PRO A 1 87 ? 1.479 -10.502 -7.539 1.00 95.75 87 PRO A CA 1
ATOM 685 C C . PRO A 1 87 ? 0.870 -9.461 -6.592 1.00 95.75 87 PRO A C 1
ATOM 687 O O . PRO A 1 87 ? 1.143 -8.258 -6.668 1.00 95.75 87 PRO A O 1
ATOM 690 N N . LEU A 1 88 ? 0.022 -9.959 -5.694 1.00 97.69 88 LEU A N 1
ATOM 691 C CA . LEU A 1 88 ? -0.545 -9.190 -4.596 1.00 97.69 88 LEU A CA 1
ATOM 692 C C . LEU A 1 88 ? 0.322 -9.340 -3.345 1.00 97.69 88 LEU A C 1
ATOM 694 O O . LEU A 1 88 ? 0.771 -10.440 -3.011 1.00 97.69 88 LEU A O 1
ATOM 698 N N . TYR A 1 89 ? 0.504 -8.231 -2.635 1.00 97.81 89 TYR A N 1
ATOM 699 C CA . TYR A 1 89 ? 1.256 -8.175 -1.390 1.00 97.81 89 TYR A CA 1
ATOM 700 C C . TYR A 1 89 ? 0.481 -7.412 -0.325 1.00 97.81 89 TYR A C 1
ATOM 702 O O . TYR A 1 89 ? 0.098 -6.263 -0.543 1.00 97.81 89 TYR A O 1
ATOM 710 N N . ALA A 1 90 ? 0.302 -8.030 0.835 1.00 97.94 90 ALA A N 1
ATOM 711 C CA . ALA A 1 90 ? -0.112 -7.339 2.044 1.00 97.94 90 ALA A CA 1
ATOM 712 C C . ALA A 1 90 ? 1.136 -6.810 2.768 1.00 97.94 90 ALA A C 1
ATOM 714 O O . ALA A 1 90 ? 2.161 -7.497 2.834 1.00 97.94 90 ALA A O 1
ATOM 715 N N . VAL A 1 91 ? 1.067 -5.573 3.253 1.00 97.94 91 VAL A N 1
ATOM 716 C CA . VAL A 1 91 ? 2.172 -4.900 3.943 1.00 97.94 91 VAL A CA 1
ATOM 717 C C . VAL A 1 91 ? 1.672 -4.320 5.259 1.00 97.94 91 VAL A C 1
ATOM 719 O O . VAL A 1 91 ? 0.663 -3.608 5.293 1.00 97.94 91 VAL A O 1
ATOM 722 N N . ASP A 1 92 ? 2.365 -4.621 6.353 1.00 96.06 92 ASP A N 1
ATOM 723 C CA . ASP A 1 92 ? 2.052 -4.061 7.669 1.00 96.06 92 ASP A CA 1
ATOM 724 C C . ASP A 1 92 ? 2.761 -2.719 7.939 1.00 96.06 92 ASP A C 1
ATOM 726 O O . ASP A 1 92 ? 3.558 -2.236 7.137 1.00 96.06 92 ASP A O 1
ATOM 730 N N . GLN A 1 93 ? 2.480 -2.099 9.091 1.00 94.69 93 GLN A N 1
ATOM 731 C CA . GLN A 1 93 ? 3.067 -0.808 9.491 1.00 94.69 93 GLN A CA 1
ATOM 732 C C . GLN A 1 93 ? 4.589 -0.855 9.714 1.00 94.69 93 GLN A C 1
ATOM 734 O O . GLN A 1 93 ? 5.228 0.195 9.737 1.00 94.69 93 GLN A O 1
ATOM 739 N N . SER A 1 94 ? 5.172 -2.044 9.885 1.00 93.75 94 SER A N 1
ATOM 740 C CA . SER A 1 94 ? 6.622 -2.230 9.993 1.00 93.75 94 SER A CA 1
ATOM 741 C C . SER A 1 94 ? 7.303 -2.383 8.627 1.00 93.75 94 SER A C 1
ATOM 743 O O . SER A 1 94 ? 8.531 -2.421 8.552 1.00 93.75 94 SER A O 1
ATOM 745 N N . GLY A 1 95 ? 6.521 -2.458 7.543 1.00 93.75 95 GLY A N 1
ATOM 746 C CA . GLY A 1 95 ? 7.003 -2.752 6.196 1.00 93.75 95 GLY A CA 1
ATOM 747 C C . GLY A 1 95 ? 7.171 -4.250 5.925 1.00 93.75 95 GLY A C 1
ATOM 748 O O . GLY A 1 95 ? 7.695 -4.628 4.872 1.00 93.75 95 GLY A O 1
ATOM 749 N N . GLN A 1 96 ? 6.731 -5.127 6.836 1.00 95.50 96 GLN A N 1
ATOM 750 C CA . GLN A 1 96 ? 6.760 -6.564 6.592 1.00 95.50 96 GLN A CA 1
ATOM 751 C C . GLN A 1 96 ? 5.805 -6.893 5.446 1.00 95.50 96 GLN A C 1
ATOM 753 O O . GLN A 1 96 ? 4.633 -6.532 5.470 1.00 95.50 96 GLN A O 1
ATOM 758 N N . THR A 1 97 ? 6.334 -7.578 4.434 1.00 96.38 97 THR A N 1
ATOM 759 C CA . THR A 1 97 ? 5.618 -7.905 3.198 1.00 96.38 97 THR A CA 1
ATOM 760 C C . THR A 1 97 ? 5.250 -9.384 3.172 1.00 96.38 97 THR A C 1
ATOM 762 O O . THR A 1 97 ? 6.115 -10.241 3.363 1.00 96.38 97 THR A O 1
ATOM 765 N N . VAL A 1 98 ? 3.987 -9.690 2.881 1.00 95.75 98 VAL A N 1
ATOM 766 C CA . VAL A 1 98 ? 3.468 -11.055 2.731 1.00 95.75 98 VAL A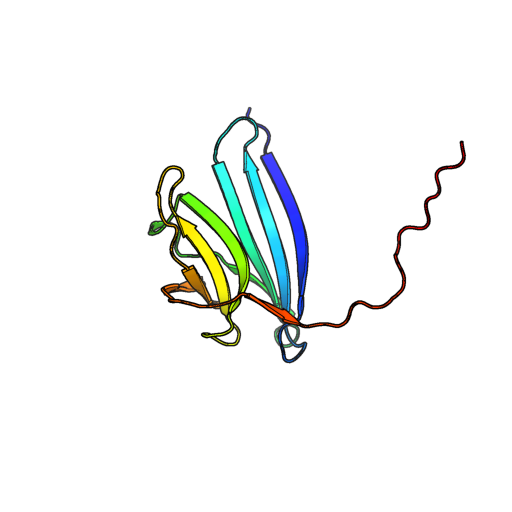 CA 1
ATOM 767 C C . VAL A 1 98 ? 2.785 -11.187 1.372 1.00 95.75 98 VAL A C 1
ATOM 769 O O . VAL A 1 98 ? 1.944 -10.369 1.011 1.00 95.75 98 VAL A O 1
ATOM 772 N N . ALA A 1 99 ? 3.144 -12.216 0.602 1.00 96.31 99 ALA A N 1
ATOM 773 C CA . ALA A 1 99 ? 2.450 -12.535 -0.644 1.00 96.31 99 ALA A CA 1
ATOM 774 C C . ALA A 1 99 ? 1.072 -13.136 -0.339 1.00 96.31 99 ALA A C 1
ATOM 776 O O . ALA A 1 99 ? 0.964 -14.059 0.469 1.00 96.31 99 ALA A O 1
ATOM 777 N N . VAL A 1 100 ? 0.035 -12.639 -1.008 1.00 97.44 100 VAL A N 1
ATOM 778 C CA . VAL A 1 100 ? -1.350 -13.100 -0.835 1.00 97.44 100 VAL A CA 1
ATOM 779 C C . VAL A 1 100 ? -1.944 -13.528 -2.177 1.00 97.44 100 VAL A C 1
ATOM 781 O O . VAL A 1 100 ? -1.513 -13.076 -3.236 1.00 97.44 100 VAL A O 1
ATOM 784 N N . SER A 1 101 ? -2.916 -14.438 -2.144 1.00 95.81 101 SER A N 1
ATOM 785 C CA . SER A 1 101 ? -3.659 -14.905 -3.324 1.00 95.81 101 SER A CA 1
ATOM 786 C C . SER A 1 101 ? -5.138 -14.585 -3.149 1.00 95.81 101 SER A C 1
ATOM 788 O O . SER A 1 101 ? -5.651 -14.695 -2.039 1.00 95.81 101 SER A O 1
ATOM 790 N N . ASP A 1 102 ? -5.794 -14.165 -4.232 1.00 94.62 102 ASP A N 1
ATOM 791 C CA . ASP A 1 102 ? -7.234 -13.858 -4.284 1.00 94.62 102 ASP A CA 1
ATOM 792 C C . ASP A 1 102 ? -7.734 -12.801 -3.275 1.00 94.62 102 ASP A C 1
ATOM 794 O O . ASP A 1 102 ? -8.928 -12.716 -2.989 1.00 94.62 102 ASP A O 1
ATOM 798 N N . ASP A 1 103 ? -6.837 -11.953 -2.765 1.00 97.75 103 ASP A N 1
ATOM 799 C CA . ASP A 1 103 ? -7.180 -10.861 -1.850 1.00 97.75 103 ASP A CA 1
ATOM 800 C C . ASP A 1 103 ? -7.872 -9.698 -2.579 1.00 97.75 103 ASP A C 1
ATOM 802 O O . ASP A 1 103 ? -7.651 -9.462 -3.773 1.00 97.75 103 ASP A O 1
ATOM 806 N N . GLN A 1 104 ? -8.708 -8.960 -1.851 1.00 96.56 104 GLN A N 1
ATOM 807 C CA . GLN A 1 104 ? -9.497 -7.849 -2.371 1.00 96.56 104 GLN A CA 1
ATOM 808 C C . GLN A 1 104 ? -9.274 -6.588 -1.536 1.00 96.56 104 GLN A C 1
ATOM 810 O O . GLN A 1 104 ? -9.166 -6.667 -0.309 1.00 96.56 104 GLN A O 1
ATOM 815 N N . PRO A 1 105 ? -9.232 -5.409 -2.179 1.00 95.25 105 PRO A N 1
ATOM 816 C CA . PRO A 1 105 ? -9.131 -4.158 -1.457 1.00 95.25 105 PRO A CA 1
ATOM 817 C C . PRO A 1 105 ? -10.446 -3.832 -0.749 1.00 95.25 105 PRO A C 1
ATOM 819 O O . PRO A 1 105 ? -11.522 -3.837 -1.350 1.00 95.25 105 PRO A O 1
ATOM 822 N N . LEU A 1 106 ? -10.339 -3.475 0.524 1.00 93.50 106 LEU A N 1
ATOM 823 C CA . LEU A 1 106 ? -11.421 -2.920 1.319 1.00 93.50 106 LEU A CA 1
ATOM 824 C C . LEU A 1 106 ? -11.217 -1.418 1.507 1.00 93.50 106 LEU A C 1
ATOM 826 O O . LEU A 1 106 ? -10.103 -0.929 1.716 1.00 93.50 106 LEU A O 1
ATOM 830 N N . VAL A 1 107 ? -12.331 -0.693 1.487 1.00 84.38 107 VAL A N 1
ATOM 831 C CA . VAL A 1 107 ? -12.410 0.714 1.872 1.00 84.38 107 VAL A CA 1
ATOM 832 C C . VAL A 1 107 ? -13.494 0.861 2.928 1.00 84.38 107 VAL A C 1
ATOM 834 O O . VAL A 1 107 ? -14.585 0.309 2.791 1.00 84.38 107 VAL A O 1
ATOM 837 N N . PHE A 1 108 ? -13.183 1.587 4.000 1.00 85.81 108 PHE A N 1
ATOM 838 C CA . PHE A 1 108 ? -14.128 1.874 5.071 1.00 85.81 108 PHE A CA 1
ATOM 839 C C . PHE A 1 108 ? -14.331 3.379 5.214 1.00 85.81 108 PHE A C 1
ATOM 841 O O . PHE A 1 108 ? -13.430 4.189 4.976 1.00 85.81 108 PHE A O 1
ATOM 848 N N . GLY A 1 109 ? -15.537 3.741 5.635 1.00 74.62 109 GLY A N 1
ATOM 849 C CA . GLY A 1 109 ? -15.989 5.119 5.748 1.00 74.62 109 GLY A CA 1
ATOM 850 C C . GLY A 1 109 ? -17.272 5.342 4.958 1.00 74.62 109 GLY A C 1
ATOM 851 O O . GLY A 1 109 ? -17.579 4.629 4.006 1.00 74.62 109 GLY A O 1
ATOM 852 N N . SER A 1 110 ? -18.040 6.335 5.382 1.00 67.94 110 SER A N 1
ATOM 853 C CA . SER A 1 110 ? -19.198 6.828 4.648 1.00 67.94 110 SER A CA 1
ATOM 854 C C . SER A 1 110 ? -18.798 8.074 3.873 1.00 67.94 110 SER A C 1
ATOM 856 O O . SER A 1 110 ? -18.135 8.953 4.428 1.00 67.94 110 SER A O 1
ATOM 858 N N . GLN A 1 111 ? -19.249 8.197 2.627 1.00 64.88 111 GLN A N 1
ATOM 859 C CA . GLN A 1 111 ? -19.251 9.497 1.964 1.00 64.88 111 GLN A CA 1
ATOM 860 C C . GLN A 1 111 ? -20.178 10.423 2.758 1.00 64.88 111 GLN A C 1
ATOM 862 O O . GLN A 1 111 ? -21.376 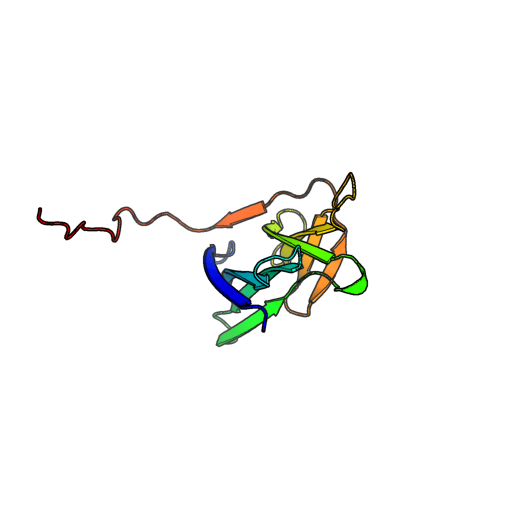10.165 2.864 1.00 64.88 111 GLN A O 1
ATOM 867 N N . ALA A 1 112 ? -19.626 11.476 3.359 1.00 60.81 112 ALA A N 1
ATOM 868 C CA . ALA A 1 112 ? -20.450 12.570 3.842 1.00 60.81 112 ALA A CA 1
ATOM 869 C C . ALA A 1 112 ? -20.974 13.307 2.604 1.00 60.81 112 ALA A C 1
ATOM 871 O O . ALA A 1 112 ? -20.191 13.828 1.812 1.00 60.81 112 ALA A O 1
ATOM 872 N N . SER A 1 113 ? -22.289 13.298 2.401 1.00 60.91 113 SER A N 1
ATOM 873 C CA . SER A 1 113 ? -22.935 14.003 1.299 1.00 60.91 113 SER A CA 1
ATOM 874 C C . SER A 1 113 ? -22.853 15.515 1.525 1.00 60.91 113 SER A C 1
ATOM 876 O O . SER A 1 113 ? -23.751 16.092 2.134 1.00 60.91 113 SER A O 1
ATOM 878 N N . GLN A 1 114 ? -21.770 16.138 1.065 1.00 54.59 114 GLN A N 1
ATOM 879 C CA . GLN A 1 114 ? -21.745 17.515 0.572 1.00 54.59 114 GLN A CA 1
ATOM 880 C C . GLN A 1 114 ? -20.401 17.772 -0.108 1.00 54.59 114 GLN A C 1
ATOM 882 O O . GLN A 1 114 ? -19.365 17.919 0.541 1.00 54.59 114 GLN A O 1
ATOM 887 N N . ASP A 1 115 ? -20.444 17.785 -1.438 1.00 57.59 115 ASP A N 1
ATOM 888 C CA . ASP A 1 115 ? -19.332 18.139 -2.303 1.00 57.59 115 ASP A CA 1
ATOM 889 C C . ASP A 1 115 ? -18.764 19.503 -1.902 1.00 57.59 115 ASP A C 1
ATOM 891 O O . ASP A 1 115 ? -19.450 20.522 -1.923 1.00 57.59 115 ASP A O 1
ATOM 895 N N . TRP A 1 116 ? -17.480 19.524 -1.558 1.00 59.34 116 TRP A N 1
ATOM 896 C CA . TRP A 1 116 ? -16.720 20.735 -1.236 1.00 59.34 116 TRP A CA 1
ATOM 897 C C . TRP A 1 116 ? -16.381 21.594 -2.468 1.00 59.34 116 TRP A C 1
ATOM 899 O O . TRP A 1 116 ? -15.546 22.493 -2.387 1.00 59.34 116 TRP A O 1
ATOM 909 N N . ILE A 1 117 ? -17.010 21.342 -3.619 1.00 57.72 117 ILE A N 1
ATOM 910 C CA . ILE A 1 117 ? -16.782 22.109 -4.845 1.00 57.72 117 ILE A CA 1
ATOM 911 C C . ILE A 1 117 ? -18.027 22.939 -5.144 1.00 57.72 117 ILE A C 1
ATOM 913 O O . ILE A 1 117 ? -18.804 22.641 -6.048 1.00 57.72 117 ILE A O 1
ATOM 917 N N . GLU A 1 118 ? -18.194 24.038 -4.413 1.00 55.28 118 GLU A N 1
ATOM 918 C CA . GLU A 1 118 ? -18.885 25.172 -5.017 1.00 55.28 118 GLU A CA 1
ATOM 919 C C . GLU A 1 118 ? -17.966 25.740 -6.107 1.00 55.28 118 GLU A C 1
ATOM 921 O O . GLU A 1 118 ? -16.914 26.320 -5.833 1.00 55.28 118 GLU A O 1
ATOM 926 N N . SER A 1 119 ? -18.342 25.547 -7.371 1.00 59.34 119 SER A N 1
ATOM 927 C CA . SER A 1 119 ? -17.702 26.231 -8.494 1.00 59.34 119 SER A CA 1
ATOM 928 C C . SER A 1 119 ? -17.866 27.746 -8.326 1.00 59.34 119 SER A C 1
ATOM 930 O O . SER A 1 119 ? -18.959 28.276 -8.524 1.00 59.34 119 SER A O 1
ATOM 932 N N . GLN A 1 120 ? -16.776 28.465 -8.050 1.00 59.12 120 GLN A N 1
ATOM 933 C CA . GLN A 1 120 ? -16.731 29.927 -8.183 1.00 59.12 120 GLN A CA 1
ATOM 934 C C . GLN A 1 120 ? -16.294 30.392 -9.582 1.00 59.12 120 GLN A C 1
ATOM 936 O O . GLN A 1 120 ? -15.721 31.470 -9.731 1.00 59.12 120 GLN A O 1
ATOM 941 N N . THR A 1 121 ? -16.563 29.628 -10.642 1.00 55.28 121 THR A N 1
ATOM 942 C CA . THR A 1 121 ? -16.371 30.152 -12.000 1.00 55.28 121 THR A CA 1
ATOM 943 C C . THR A 1 121 ? -17.577 31.008 -12.389 1.00 55.28 121 THR A C 1
ATOM 945 O O . THR A 1 121 ? -18.583 30.507 -12.886 1.00 55.28 121 THR A O 1
ATOM 948 N N . ARG A 1 122 ? -17.486 32.321 -12.144 1.00 49.88 122 ARG A N 1
ATOM 949 C CA . ARG A 1 122 ? -18.295 33.313 -12.866 1.00 49.88 122 ARG A CA 1
ATOM 950 C C . ARG A 1 122 ? -17.619 33.567 -14.218 1.00 49.88 122 ARG A C 1
ATOM 952 O O . ARG A 1 122 ? -16.461 33.978 -14.228 1.00 49.88 122 ARG A O 1
ATOM 959 N N . PHE A 1 123 ? -18.325 33.286 -15.312 1.00 51.91 123 PHE A N 1
ATOM 960 C CA . PHE A 1 123 ? -17.989 33.797 -16.645 1.00 51.91 123 PH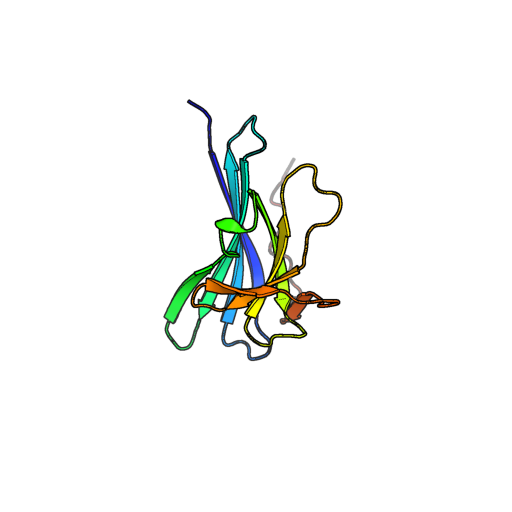E A CA 1
ATOM 961 C C . PHE A 1 123 ? -18.551 35.209 -16.816 1.00 51.91 123 PHE A C 1
ATOM 963 O O . PHE A 1 123 ? -19.637 35.473 -16.245 1.00 51.91 123 PHE A O 1
#

Sequence (123 aa):
MSGTIAILVPVAWNQTGSRFLAREFEAIFNSSDMSDYAVIWDRNDNYTYTVAPARSLYTHAVLLGWSQVCPGQVLFRAGNLGDRTWPLYAVDQSGQTVAVSDDQPLVFGSQASQDWIESQTRF

Secondary structure (DSSP, 8-state):
---EEEEEEEEEE-TTSSEEEEEEEEEETTSS-EEEEEEEEETTTTEEEEE-S-GGG-SEEEEEEEESSSTTSEEEEEE-TT-S---EEEE-TT--EEEESS--EE-B----S--S-------

Nearest PDB structures (foldseek):
  7ep9-assembly1_C  TM=6.705E-01  e=1.649E-02  Fusobacterium nucleatum
  5jrl-assembly1_C  TM=5.816E-01  e=3.086E-02  Sphingopyxis alaskensis RB2256
  4hxg-assembly2_K  TM=7.158E-01  e=8.280E-01  Pyrococcus horikoshii OT3
  6w3d-assembly1_A  TM=5.526E-01  e=3.966E+00  synthetic construct

Solvent-accessible surface area (backbone atoms only — not comparable to full-atom values): 7215 Å² total; per-residue (Å²): 134,78,56,74,50,76,47,81,42,85,72,29,34,41,93,85,66,49,33,40,39,27,39,35,40,40,36,39,60,100,58,90,51,42,36,38,31,43,37,36,39,32,62,86,78,72,45,76,38,80,30,46,67,55,69,95,70,38,70,32,37,41,74,62,38,31,26,63,82,46,76,90,16,38,22,30,40,34,22,47,92,87,57,94,71,58,53,40,31,35,23,37,88,86,33,56,59,43,82,52,78,95,66,50,64,44,78,30,83,77,87,74,95,68,82,90,71,77,79,81,79,79,129